Protein AF-A0A6I4M5S6-F1 (afdb_monomer_lite)

Structure (mmCIF, N/CA/C/O backbone):
data_AF-A0A6I4M5S6-F1
#
_entry.id   AF-A0A6I4M5S6-F1
#
loop_
_atom_site.group_PDB
_atom_site.id
_atom_site.type_symbol
_atom_site.label_atom_id
_atom_site.label_alt_id
_atom_site.label_comp_id
_atom_site.label_asym_id
_atom_site.label_entity_id
_atom_site.label_seq_id
_atom_site.pdbx_PDB_ins_code
_atom_site.Cartn_x
_atom_site.Cartn_y
_atom_site.Cartn_z
_atom_site.occupancy
_atom_site.B_iso_or_equiv
_atom_site.auth_seq_id
_atom_site.auth_comp_id
_atom_site.auth_asym_id
_atom_site.auth_atom_id
_atom_site.pdbx_PDB_model_num
ATOM 1 N N . MET A 1 1 ? -1.573 -44.142 -18.361 1.00 41.94 1 MET A N 1
ATOM 2 C CA . MET A 1 1 ? -0.652 -43.029 -18.025 1.00 41.94 1 MET A CA 1
ATOM 3 C C . MET A 1 1 ? 0.514 -43.602 -17.225 1.00 41.94 1 MET A C 1
ATOM 5 O O . MET A 1 1 ? 0.267 -44.022 -16.102 1.00 41.94 1 MET A O 1
ATOM 9 N N . PRO A 1 2 ? 1.743 -43.708 -17.759 1.00 48.56 2 PRO A N 1
ATOM 10 C CA . PRO A 1 2 ? 2.855 -44.214 -16.966 1.00 48.56 2 PRO A CA 1
ATOM 11 C C . PRO A 1 2 ? 3.356 -43.111 -16.023 1.00 48.56 2 PRO A C 1
ATOM 13 O O . PRO A 1 2 ? 3.672 -41.997 -16.445 1.00 48.56 2 PRO A O 1
ATOM 16 N N . ILE A 1 3 ? 3.399 -43.420 -14.729 1.00 54.56 3 ILE A N 1
ATOM 17 C CA . ILE A 1 3 ? 3.970 -42.562 -13.691 1.00 54.56 3 ILE A CA 1
ATOM 18 C C . ILE A 1 3 ? 5.495 -42.679 -13.808 1.00 54.56 3 ILE A C 1
ATOM 20 O O . ILE A 1 3 ? 6.087 -43.657 -13.363 1.00 54.56 3 ILE A O 1
ATOM 24 N N . CYS A 1 4 ? 6.141 -41.705 -14.452 1.00 49.09 4 CYS A N 1
ATOM 25 C CA . CYS A 1 4 ? 7.603 -41.676 -14.548 1.00 49.09 4 CYS A CA 1
ATOM 26 C C . CYS A 1 4 ? 8.248 -41.426 -13.166 1.00 49.09 4 CYS A C 1
ATOM 28 O O . CYS A 1 4 ? 7.893 -40.441 -12.505 1.00 49.09 4 CYS A O 1
ATOM 30 N N . PRO A 1 5 ? 9.235 -42.241 -12.744 1.00 56.44 5 PRO A N 1
ATOM 31 C CA . PRO A 1 5 ? 9.898 -42.098 -11.451 1.00 56.44 5 PRO A CA 1
ATOM 32 C C . PRO A 1 5 ? 10.732 -40.809 -11.350 1.00 56.44 5 PRO A C 1
ATOM 34 O O . PRO A 1 5 ? 11.404 -40.381 -12.291 1.00 56.44 5 PRO A O 1
ATOM 37 N N . ARG A 1 6 ? 10.709 -40.190 -10.159 1.00 58.69 6 ARG A N 1
ATOM 38 C CA . ARG A 1 6 ? 11.336 -38.887 -9.834 1.00 58.69 6 ARG A CA 1
ATOM 39 C C . ARG A 1 6 ? 12.855 -38.810 -10.068 1.00 58.69 6 ARG A C 1
ATOM 41 O O . ARG A 1 6 ? 13.401 -37.708 -10.061 1.00 58.69 6 ARG A O 1
ATOM 48 N N . SER A 1 7 ? 13.540 -39.938 -10.251 1.00 53.81 7 SER A N 1
ATOM 49 C CA . SER A 1 7 ? 14.998 -40.014 -10.418 1.00 53.81 7 SER A CA 1
ATOM 50 C C . SER A 1 7 ? 15.482 -39.742 -11.848 1.00 53.81 7 SER A C 1
ATOM 52 O O . SER A 1 7 ? 16.674 -39.494 -12.041 1.00 53.81 7 SER A O 1
ATOM 54 N N . TRP A 1 8 ? 14.586 -39.734 -12.842 1.00 49.09 8 TRP A N 1
ATOM 55 C CA . TRP A 1 8 ? 14.969 -39.631 -14.251 1.00 49.09 8 TRP A CA 1
ATOM 56 C C . TRP A 1 8 ? 15.449 -38.223 -14.670 1.00 49.09 8 TRP A C 1
ATOM 58 O O . TRP A 1 8 ? 14.912 -37.210 -14.201 1.00 49.09 8 TRP A O 1
ATOM 68 N N . PRO A 1 9 ? 16.411 -38.117 -15.614 1.00 57.22 9 PRO A N 1
ATOM 69 C CA . PRO A 1 9 ? 16.937 -36.842 -16.123 1.00 57.22 9 PRO A CA 1
ATOM 70 C C . PRO A 1 9 ? 15.855 -35.893 -16.662 1.00 57.22 9 PRO A C 1
ATOM 72 O O . PRO A 1 9 ? 15.965 -34.677 -16.497 1.00 57.22 9 PRO A O 1
ATOM 75 N N . CYS A 1 10 ? 14.771 -36.442 -17.225 1.00 58.53 10 CYS A N 1
ATOM 76 C CA . CYS A 1 10 ? 13.623 -35.692 -17.746 1.00 58.53 10 CYS A CA 1
ATOM 77 C C . CYS A 1 10 ? 12.885 -34.877 -16.667 1.00 58.53 10 CYS A C 1
ATOM 79 O O . CYS A 1 10 ? 12.366 -33.794 -16.944 1.00 58.53 10 CYS A O 1
ATOM 81 N N . TRP A 1 11 ? 12.883 -35.346 -15.414 1.00 51.28 11 TRP A N 1
ATOM 82 C CA . TRP A 1 11 ? 12.310 -34.617 -14.283 1.00 51.28 11 TRP A CA 1
ATOM 83 C C . TRP A 1 11 ? 13.200 -33.441 -13.869 1.00 51.28 11 TRP A C 1
ATOM 85 O O . TRP A 1 11 ? 12.691 -32.350 -13.612 1.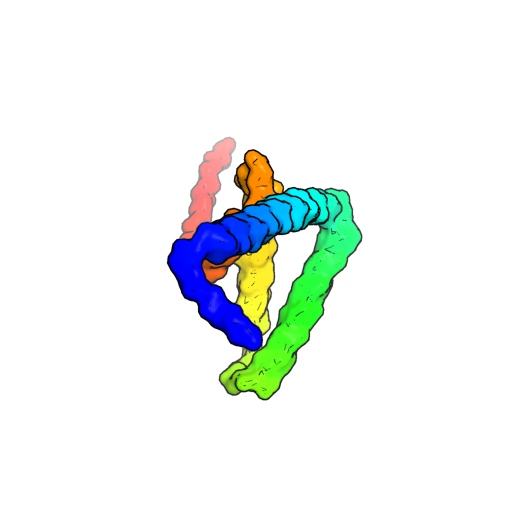00 51.28 11 TRP A O 1
ATOM 95 N N . ARG A 1 12 ? 14.531 -33.609 -13.863 1.00 56.88 12 ARG A N 1
ATOM 96 C CA . ARG A 1 12 ? 15.477 -32.513 -13.575 1.00 56.88 12 ARG A CA 1
ATOM 97 C C . ARG A 1 12 ? 15.469 -31.446 -14.663 1.00 56.88 12 ARG A C 1
ATOM 99 O O . ARG A 1 12 ? 15.491 -30.263 -14.326 1.00 56.88 12 ARG A O 1
ATOM 106 N N . THR A 1 13 ? 15.384 -31.821 -15.938 1.00 58.56 13 THR A N 1
ATOM 107 C CA . THR A 1 13 ? 15.278 -30.857 -17.045 1.00 58.56 13 THR A CA 1
ATOM 108 C C . THR A 1 13 ? 13.925 -30.150 -17.047 1.00 58.56 13 THR A C 1
ATOM 110 O O . THR A 1 13 ? 13.894 -28.924 -17.158 1.00 58.56 13 THR A O 1
ATOM 113 N N . ARG A 1 14 ? 12.811 -30.856 -16.794 1.00 55.91 14 ARG A N 1
ATOM 114 C CA . ARG A 1 14 ? 11.482 -30.232 -16.651 1.00 55.91 14 ARG A CA 1
ATOM 115 C C . ARG A 1 14 ? 11.427 -29.271 -15.455 1.00 55.91 14 ARG A C 1
ATOM 117 O O . ARG A 1 14 ? 10.984 -28.138 -15.630 1.00 55.91 14 ARG A O 1
ATOM 124 N N . ARG A 1 15 ? 11.957 -29.647 -14.284 1.00 55.62 15 ARG A N 1
ATOM 125 C CA . ARG A 1 15 ? 12.007 -28.785 -13.082 1.00 55.62 15 ARG A CA 1
ATOM 126 C C . ARG A 1 15 ? 12.954 -27.588 -13.252 1.00 55.62 15 ARG A C 1
ATOM 128 O O . ARG A 1 15 ? 12.611 -26.481 -12.855 1.00 55.62 15 ARG A O 1
ATOM 135 N N . ARG A 1 16 ? 14.109 -27.762 -13.910 1.00 54.81 16 ARG A N 1
ATOM 136 C CA . ARG A 1 16 ? 14.987 -26.637 -14.293 1.00 54.81 16 ARG A CA 1
ATOM 137 C C . ARG A 1 16 ? 14.315 -25.718 -15.309 1.00 54.81 16 ARG A C 1
ATOM 139 O O . ARG A 1 16 ? 14.443 -24.506 -15.195 1.00 54.81 16 ARG A O 1
ATOM 146 N N . SER A 1 17 ? 13.559 -26.261 -16.262 1.00 53.75 17 SER A N 1
ATOM 147 C CA . SER A 1 17 ? 12.858 -25.461 -17.271 1.00 53.75 17 SER A CA 1
ATOM 148 C C . SER A 1 17 ? 11.672 -24.668 -16.707 1.00 53.75 17 SER A C 1
ATOM 150 O O . SER A 1 17 ? 11.390 -23.583 -17.209 1.00 53.75 17 SER A O 1
ATOM 152 N N . SER A 1 18 ? 10.998 -25.149 -15.653 1.00 57.53 18 SER A N 1
ATOM 153 C CA . SER A 1 18 ? 9.933 -24.400 -14.971 1.00 57.53 18 SER A CA 1
ATOM 154 C C . SER A 1 18 ? 10.482 -23.326 -14.031 1.00 57.53 18 SER A C 1
ATOM 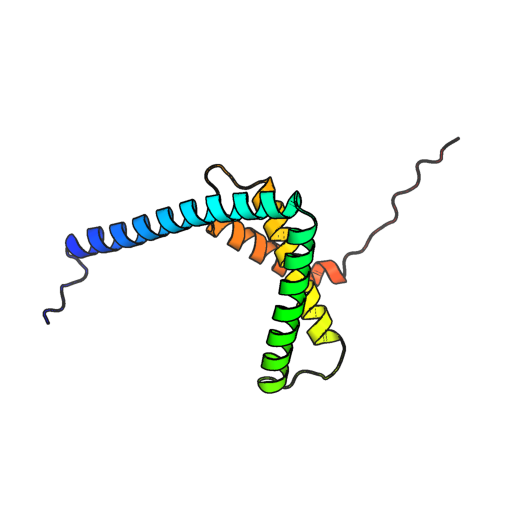156 O O . SER A 1 18 ? 9.948 -22.220 -14.010 1.00 57.53 18 SER A O 1
ATOM 158 N N . ILE A 1 19 ? 11.584 -23.597 -13.324 1.00 60.88 19 ILE A N 1
ATOM 159 C CA . ILE A 1 19 ? 12.285 -22.597 -12.499 1.00 60.88 19 ILE A CA 1
ATOM 160 C C . ILE A 1 19 ? 12.887 -21.494 -13.378 1.00 60.88 19 ILE A C 1
ATOM 162 O O . ILE A 1 19 ? 12.748 -20.317 -13.064 1.00 60.88 19 ILE A O 1
ATOM 166 N N . ARG A 1 20 ? 13.497 -21.856 -14.513 1.00 57.47 20 ARG A N 1
ATOM 167 C CA . ARG A 1 20 ? 14.102 -20.901 -15.453 1.00 57.47 20 ARG A CA 1
ATOM 168 C C . ARG A 1 20 ? 13.060 -20.073 -16.214 1.00 57.47 20 ARG A C 1
ATOM 170 O O . ARG A 1 20 ? 13.299 -18.901 -16.476 1.00 57.47 20 ARG A O 1
ATOM 177 N N . ARG A 1 21 ? 11.890 -20.648 -16.531 1.00 58.66 21 ARG A N 1
ATOM 178 C CA . ARG A 1 21 ? 10.750 -19.880 -17.062 1.00 58.66 21 ARG A CA 1
ATOM 179 C C . ARG A 1 21 ? 10.191 -18.911 -16.028 1.00 58.66 21 ARG A C 1
ATOM 181 O O . ARG A 1 21 ? 9.964 -17.760 -16.370 1.00 58.66 21 ARG A O 1
ATOM 188 N N . ARG A 1 22 ? 10.025 -19.354 -14.777 1.00 61.91 22 ARG A N 1
ATOM 189 C CA . ARG A 1 22 ? 9.543 -18.505 -13.680 1.00 61.91 22 ARG A CA 1
ATOM 190 C C . ARG A 1 22 ? 10.496 -17.342 -13.412 1.00 61.91 22 ARG A C 1
ATOM 192 O O . ARG A 1 22 ? 10.050 -16.211 -13.422 1.00 61.91 22 ARG A O 1
ATOM 199 N N . SER A 1 23 ? 11.804 -17.588 -13.324 1.00 67.69 23 SER A N 1
ATOM 200 C CA . SER A 1 23 ? 12.780 -16.519 -13.079 1.00 67.69 23 SER A CA 1
ATOM 201 C C . SER A 1 23 ? 12.913 -15.519 -14.232 1.00 67.69 23 SER A C 1
ATOM 203 O O . SER A 1 23 ? 13.225 -14.355 -13.991 1.00 67.69 23 SER A O 1
ATOM 205 N N . TRP A 1 24 ? 12.668 -15.933 -15.481 1.00 57.75 24 TRP A N 1
ATOM 206 C CA . TRP A 1 24 ? 12.607 -15.007 -16.617 1.00 57.75 24 TRP A CA 1
ATOM 207 C C . TRP A 1 24 ? 11.313 -14.186 -16.619 1.00 57.75 24 TRP A C 1
ATOM 209 O O . TRP A 1 24 ? 11.356 -12.980 -16.859 1.00 57.75 24 TRP A O 1
ATOM 219 N N . TRP A 1 25 ? 10.177 -14.808 -16.290 1.00 70.19 25 TRP A N 1
ATOM 220 C CA . TRP A 1 25 ? 8.901 -14.109 -16.122 1.00 70.19 25 TRP A CA 1
ATOM 221 C C . TRP A 1 25 ? 8.969 -13.103 -14.968 1.00 70.19 25 TRP A C 1
ATOM 223 O O . TRP A 1 25 ? 8.573 -11.959 -15.134 1.00 70.19 25 TRP A O 1
ATOM 233 N N . ASP A 1 26 ? 9.584 -13.484 -13.846 1.00 78.31 26 ASP A N 1
ATOM 234 C CA . ASP A 1 26 ? 9.766 -12.620 -12.679 1.00 78.31 26 ASP A CA 1
ATOM 235 C C . ASP A 1 26 ? 10.627 -11.396 -13.009 1.00 78.31 26 ASP A C 1
ATOM 237 O O . ASP A 1 26 ? 10.297 -10.292 -12.591 1.00 78.31 26 ASP A O 1
ATOM 241 N N . LYS A 1 27 ? 11.714 -11.567 -13.776 1.00 80.19 27 LYS A N 1
ATOM 242 C CA . LYS A 1 27 ? 12.585 -10.455 -14.198 1.00 80.19 27 LYS A CA 1
ATOM 243 C C . LYS A 1 27 ? 11.909 -9.549 -15.224 1.00 80.19 27 LYS A C 1
ATOM 245 O O . LYS A 1 27 ? 11.956 -8.334 -15.090 1.00 80.19 27 LYS A O 1
ATOM 250 N N . THR A 1 28 ? 11.260 -10.122 -16.237 1.00 86.50 28 THR A N 1
ATOM 251 C CA . THR A 1 28 ? 10.575 -9.336 -17.281 1.00 86.50 28 THR A CA 1
ATOM 252 C C . THR A 1 28 ? 9.373 -8.579 -16.727 1.00 86.50 28 THR A C 1
ATOM 254 O O . THR A 1 28 ? 9.197 -7.400 -17.036 1.00 86.50 28 THR A O 1
ATOM 257 N N . TRP A 1 29 ? 8.587 -9.215 -15.859 1.00 90.69 29 TRP A N 1
ATOM 258 C CA . TRP A 1 29 ? 7.539 -8.553 -15.092 1.00 90.69 29 TRP A CA 1
ATOM 259 C C . TRP A 1 29 ? 8.119 -7.468 -14.181 1.00 90.69 29 TRP A C 1
ATOM 261 O O . TRP A 1 29 ? 7.625 -6.348 -14.215 1.00 90.69 29 TRP A O 1
ATOM 271 N N . ALA A 1 30 ? 9.190 -7.748 -13.430 1.00 91.81 30 ALA A N 1
ATOM 272 C CA . ALA A 1 30 ? 9.788 -6.783 -12.506 1.00 91.81 30 ALA A CA 1
ATOM 273 C C . ALA A 1 30 ? 10.319 -5.538 -13.229 1.00 91.81 30 ALA A C 1
ATOM 275 O O . ALA A 1 30 ? 10.092 -4.420 -12.770 1.00 91.81 30 ALA A O 1
ATOM 276 N N . SER A 1 31 ? 10.970 -5.705 -14.382 1.00 90.00 31 SER A N 1
ATOM 277 C CA . SER A 1 31 ? 11.414 -4.575 -15.202 1.00 90.00 31 SER A CA 1
ATOM 278 C C . SER A 1 31 ? 10.230 -3.740 -15.683 1.00 90.00 31 SER A C 1
ATOM 280 O O . SER A 1 31 ? 10.258 -2.518 -15.564 1.00 90.00 31 SER A O 1
ATOM 282 N N . ARG A 1 32 ? 9.159 -4.385 -16.166 1.00 91.88 32 ARG A N 1
ATOM 283 C CA . ARG A 1 32 ? 7.937 -3.686 -16.593 1.00 91.88 32 ARG A CA 1
ATOM 284 C C . ARG A 1 32 ? 7.267 -2.960 -15.432 1.00 91.88 32 ARG A C 1
ATOM 286 O O . ARG A 1 32 ? 6.985 -1.779 -15.561 1.00 91.88 32 ARG A O 1
ATOM 293 N N . ALA A 1 33 ? 7.084 -3.626 -14.296 1.00 91.38 33 ALA A N 1
ATOM 294 C CA . ALA A 1 33 ? 6.462 -3.056 -13.107 1.00 91.38 33 ALA A CA 1
ATOM 295 C C . ALA A 1 33 ? 7.245 -1.845 -12.574 1.00 91.38 33 ALA A C 1
ATOM 297 O O . ALA A 1 33 ? 6.639 -0.822 -12.263 1.00 91.38 33 ALA A O 1
ATOM 298 N N 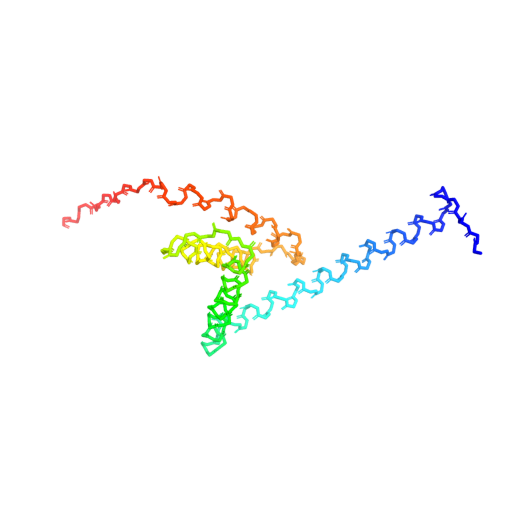. ARG A 1 34 ? 8.586 -1.907 -12.542 1.00 92.00 34 ARG A N 1
ATOM 299 C CA . ARG A 1 34 ? 9.434 -0.763 -12.161 1.00 92.00 34 ARG A CA 1
ATOM 300 C C . ARG A 1 34 ? 9.279 0.402 -13.137 1.00 92.00 34 ARG A C 1
ATOM 302 O O . ARG A 1 34 ? 9.151 1.542 -12.697 1.00 92.00 34 ARG A O 1
ATOM 309 N N . SER A 1 35 ? 9.274 0.137 -14.442 1.00 91.75 35 SER A N 1
ATOM 310 C CA . SER A 1 35 ? 9.063 1.176 -15.457 1.00 91.75 35 SER A CA 1
ATOM 311 C C . SER A 1 35 ? 7.666 1.795 -15.369 1.00 91.75 35 SER A C 1
ATOM 313 O O . SER A 1 35 ? 7.552 3.016 -15.369 1.00 91.75 35 SER A O 1
ATOM 315 N N . SER A 1 36 ? 6.616 0.985 -15.214 1.00 90.44 36 SER A N 1
ATOM 316 C CA . SER A 1 36 ? 5.245 1.459 -14.996 1.00 90.44 36 SER A CA 1
ATOM 317 C C . SER A 1 36 ? 5.140 2.317 -13.738 1.00 90.44 36 SER A C 1
ATOM 319 O O . SER A 1 36 ? 4.548 3.386 -13.790 1.00 90.44 36 SER A O 1
ATOM 321 N N . TYR A 1 37 ? 5.772 1.911 -12.633 1.00 90.31 37 TYR A N 1
ATOM 322 C CA . TYR A 1 37 ? 5.801 2.715 -11.411 1.00 90.31 37 TYR A CA 1
ATOM 323 C C . TYR A 1 37 ? 6.499 4.063 -11.612 1.00 90.31 37 TYR A C 1
ATOM 325 O O . TYR A 1 37 ? 5.991 5.092 -11.186 1.00 90.31 37 TYR A O 1
ATOM 333 N N . ARG A 1 38 ? 7.633 4.096 -12.317 1.00 89.88 38 ARG A N 1
ATOM 334 C CA . ARG A 1 38 ? 8.315 5.361 -12.637 1.00 89.88 38 ARG A CA 1
ATOM 335 C C . ARG A 1 38 ? 7.459 6.285 -13.502 1.00 89.88 38 ARG A C 1
ATOM 337 O O . ARG A 1 38 ? 7.480 7.488 -13.278 1.00 89.88 38 ARG A O 1
ATOM 344 N N . LEU A 1 39 ? 6.704 5.727 -14.450 1.00 90.50 39 LEU A N 1
ATOM 345 C CA . LEU A 1 39 ? 5.751 6.486 -15.264 1.00 90.50 39 LEU A CA 1
ATOM 346 C C . LEU A 1 39 ? 4.597 7.050 -14.424 1.00 90.50 39 LEU A C 1
ATOM 348 O O . LEU A 1 39 ? 4.239 8.213 -14.607 1.00 90.50 39 LEU A O 1
ATOM 352 N N . LEU A 1 40 ? 4.063 6.261 -13.483 1.00 88.81 40 LEU A N 1
ATOM 353 C CA . LEU A 1 40 ? 3.044 6.714 -12.530 1.00 88.81 40 LEU A CA 1
ATOM 354 C C . LEU A 1 40 ? 3.547 7.930 -11.725 1.00 88.81 40 LEU A C 1
ATOM 356 O O . LEU A 1 40 ? 2.852 8.936 -11.653 1.00 88.81 40 LEU A O 1
ATOM 360 N N . GLN A 1 41 ? 4.785 7.886 -11.215 1.00 87.12 41 GLN A N 1
ATOM 361 C CA . GLN A 1 41 ? 5.358 8.950 -10.369 1.00 87.12 41 GLN A CA 1
ATOM 362 C C . GLN A 1 41 ? 5.578 10.294 -11.080 1.00 87.12 41 GLN A C 1
ATOM 364 O O . GLN A 1 41 ? 5.676 11.322 -10.416 1.00 87.12 41 GLN A O 1
ATOM 369 N N . VAL A 1 42 ? 5.688 10.302 -12.410 1.00 90.75 42 VAL A N 1
ATOM 370 C CA . VAL A 1 42 ? 5.863 11.537 -13.199 1.00 90.75 42 VAL A CA 1
ATOM 371 C C . VAL A 1 42 ? 4.562 12.021 -13.839 1.00 90.75 42 VAL A C 1
ATOM 373 O O . VAL A 1 42 ? 4.552 13.067 -14.483 1.00 90.75 42 VAL A O 1
ATOM 376 N N . THR A 1 43 ? 3.464 11.276 -13.668 1.00 92.75 43 THR A N 1
ATOM 377 C CA . THR A 1 43 ? 2.175 11.548 -14.312 1.00 92.75 43 THR A CA 1
ATOM 378 C C . THR A 1 43 ? 1.087 11.727 -13.243 1.00 92.75 43 THR A C 1
ATOM 380 O O . THR A 1 43 ? 0.533 10.736 -12.765 1.00 92.75 43 THR A O 1
ATOM 383 N N . PRO A 1 44 ? 0.721 12.972 -12.874 1.00 88.44 44 PRO A N 1
ATOM 384 C CA . PRO A 1 44 ? -0.180 13.236 -11.745 1.00 88.44 44 PRO A CA 1
ATOM 385 C C . PRO A 1 44 ? -1.549 12.542 -11.824 1.00 88.44 44 PRO A C 1
ATOM 387 O O . PRO A 1 44 ? -2.056 12.053 -10.819 1.00 88.44 44 PRO A O 1
ATOM 390 N N . SER A 1 45 ? -2.144 12.445 -13.017 1.00 89.81 45 SER A N 1
ATOM 391 C CA . SER A 1 45 ? -3.430 11.754 -13.218 1.00 89.81 45 SER A CA 1
ATOM 392 C C . SER A 1 45 ? -3.349 10.252 -12.930 1.00 89.81 45 SER A C 1
ATOM 394 O O . SER A 1 45 ? -4.305 9.641 -12.460 1.00 89.81 45 SER A O 1
ATOM 396 N N . MET A 1 46 ? -2.191 9.661 -13.196 1.00 89.12 46 MET A N 1
ATOM 397 C CA . MET A 1 46 ? -1.900 8.251 -12.990 1.00 89.12 46 MET A CA 1
ATOM 398 C C . MET A 1 46 ? -1.638 7.939 -11.511 1.00 89.12 46 MET A C 1
ATOM 400 O O . MET A 1 46 ? -2.133 6.926 -11.019 1.00 89.12 46 MET A O 1
ATOM 404 N N . ASP A 1 47 ? -0.932 8.815 -10.788 1.00 87.31 47 ASP A N 1
ATOM 405 C CA . ASP A 1 47 ? -0.782 8.700 -9.329 1.00 87.31 47 ASP A CA 1
ATOM 406 C C . ASP A 1 47 ? -2.136 8.835 -8.612 1.00 87.31 47 ASP A C 1
ATOM 408 O O . ASP A 1 47 ? -2.499 7.984 -7.795 1.00 87.31 47 ASP A O 1
ATOM 412 N N . ALA A 1 48 ? -2.947 9.826 -9.003 1.00 88.88 48 ALA A N 1
ATOM 413 C CA . ALA A 1 48 ? -4.303 9.993 -8.481 1.00 88.88 48 ALA A CA 1
ATOM 414 C C . ALA A 1 48 ? -5.177 8.754 -8.741 1.00 88.88 48 ALA A C 1
ATOM 416 O O . ALA A 1 48 ? -5.877 8.279 -7.844 1.00 88.88 48 ALA A O 1
ATOM 417 N N . HIS A 1 49 ? -5.096 8.177 -9.943 1.00 88.12 49 HIS A N 1
ATOM 418 C CA . HIS A 1 49 ? -5.790 6.930 -10.256 1.00 88.12 49 HIS A CA 1
ATOM 419 C C . HIS A 1 49 ? -5.297 5.756 -9.393 1.00 88.12 49 HIS A C 1
ATOM 421 O O . HIS A 1 49 ? -6.106 4.972 -8.904 1.00 88.12 49 HIS A O 1
ATOM 427 N N . GLY A 1 50 ? -3.986 5.645 -9.157 1.00 87.19 50 GLY A N 1
ATOM 428 C CA . GLY A 1 50 ? -3.410 4.613 -8.291 1.00 87.19 50 GLY A CA 1
ATOM 429 C C . GLY A 1 50 ? -3.869 4.723 -6.833 1.00 87.19 50 GLY A C 1
ATOM 430 O O . GLY A 1 50 ? -4.156 3.704 -6.200 1.00 87.19 50 GLY A O 1
ATOM 431 N N . LEU A 1 51 ? -3.982 5.948 -6.310 1.00 89.88 51 LEU A N 1
ATOM 432 C CA . LEU A 1 51 ? -4.560 6.230 -4.992 1.00 89.88 51 LEU A CA 1
ATOM 433 C C . LEU A 1 51 ? -6.024 5.792 -4.917 1.00 89.88 51 LEU A C 1
ATOM 435 O O . LEU A 1 51 ? -6.387 5.031 -4.020 1.00 89.88 51 LEU A O 1
ATOM 439 N N . HIS A 1 52 ? -6.829 6.210 -5.893 1.00 91.94 52 HIS A N 1
ATOM 440 C CA . HIS A 1 52 ? -8.240 5.850 -5.966 1.00 91.94 52 HIS A CA 1
ATOM 441 C C . HIS A 1 52 ? -8.446 4.332 -6.062 1.00 91.94 52 HIS A C 1
ATOM 443 O O . HIS A 1 52 ? -9.268 3.766 -5.346 1.00 91.94 52 HIS A O 1
ATOM 449 N N . PHE A 1 53 ? -7.645 3.646 -6.882 1.00 90.69 53 PHE A N 1
ATOM 450 C CA . PHE A 1 53 ? -7.690 2.191 -6.997 1.00 90.69 53 PHE A CA 1
ATOM 451 C C . PHE A 1 53 ? -7.390 1.489 -5.662 1.00 90.69 53 PHE A C 1
ATOM 453 O O . PHE A 1 53 ? -8.051 0.507 -5.320 1.00 90.69 53 PHE A O 1
ATOM 460 N N . CYS A 1 54 ? -6.410 1.978 -4.891 1.00 92.88 54 CYS A N 1
ATOM 461 C CA . CYS A 1 54 ? -6.107 1.418 -3.572 1.00 92.88 54 CYS A CA 1
ATOM 462 C C . CYS A 1 54 ? -7.262 1.629 -2.586 1.00 92.88 54 CYS A C 1
ATOM 464 O O . CYS A 1 54 ? -7.586 0.713 -1.833 1.00 92.88 54 CYS A O 1
ATOM 466 N N . GLU A 1 55 ? -7.885 2.809 -2.601 1.00 94.06 55 GLU A N 1
ATOM 467 C CA . GLU A 1 55 ? -9.044 3.121 -1.763 1.00 94.06 55 GLU A CA 1
ATOM 468 C C . GLU A 1 55 ? -10.226 2.190 -2.070 1.00 94.06 55 GLU A C 1
ATOM 470 O O . GLU A 1 55 ? -10.778 1.570 -1.158 1.00 94.06 55 GLU A O 1
ATOM 475 N N . ASP A 1 56 ? -10.569 2.043 -3.350 1.00 96.06 56 ASP A N 1
ATOM 476 C CA . ASP A 1 56 ? -11.683 1.209 -3.806 1.00 96.06 56 ASP A CA 1
ATOM 477 C C . ASP A 1 56 ? -11.440 -0.286 -3.540 1.00 96.06 56 ASP A C 1
ATOM 479 O O . ASP A 1 56 ? -12.304 -1.003 -3.021 1.00 96.06 56 ASP A O 1
ATOM 483 N N . THR A 1 57 ? -10.211 -0.750 -3.790 1.00 95.31 57 THR A N 1
ATOM 484 C CA . THR A 1 57 ? -9.800 -2.121 -3.465 1.00 95.31 57 THR A CA 1
ATOM 485 C C . THR A 1 57 ? -9.896 -2.374 -1.964 1.00 95.31 57 THR A C 1
ATOM 487 O O . THR A 1 57 ? -10.401 -3.417 -1.547 1.00 95.31 57 THR A O 1
ATOM 490 N N . LEU A 1 58 ? -9.438 -1.434 -1.132 1.00 95.38 58 LEU A N 1
ATOM 491 C CA . LEU A 1 58 ? -9.494 -1.592 0.316 1.00 95.38 58 LEU A CA 1
ATOM 492 C C . LEU A 1 58 ? -10.940 -1.608 0.826 1.00 95.38 58 LEU A C 1
ATOM 494 O O . LEU A 1 58 ? -11.262 -2.435 1.677 1.00 95.38 58 LEU A O 1
ATOM 498 N N . ARG A 1 59 ? -11.827 -0.768 0.278 1.00 94.44 59 ARG A N 1
ATOM 499 C CA . ARG A 1 59 ? -13.267 -0.813 0.579 1.00 94.44 59 ARG A CA 1
ATOM 500 C C . ARG A 1 59 ? -13.853 -2.190 0.258 1.00 94.44 59 ARG A C 1
ATOM 502 O O . ARG A 1 59 ? -14.434 -2.826 1.130 1.00 94.44 59 ARG A O 1
ATOM 509 N N . SER A 1 60 ? -13.586 -2.699 -0.943 1.00 96.69 60 SER A N 1
ATOM 510 C CA . SER A 1 60 ? -14.046 -4.025 -1.375 1.00 96.69 60 SER A CA 1
ATOM 511 C C . SER A 1 60 ? -13.524 -5.159 -0.484 1.00 96.69 60 SER A C 1
ATOM 513 O O . SER A 1 60 ? -14.248 -6.107 -0.174 1.00 96.69 60 SER A O 1
ATOM 515 N N . VAL A 1 61 ? -12.261 -5.080 -0.052 1.00 95.06 61 VAL A N 1
ATOM 516 C CA . VAL A 1 61 ? -11.672 -6.050 0.882 1.00 95.06 61 VAL A CA 1
ATOM 517 C C . VAL A 1 61 ? -12.356 -5.974 2.242 1.00 95.06 61 VAL A C 1
ATOM 519 O O . VAL A 1 61 ? -12.716 -7.018 2.783 1.00 95.06 61 VAL A O 1
ATOM 522 N N . LEU A 1 62 ? -12.576 -4.775 2.783 1.00 94.75 62 LEU A N 1
ATOM 523 C CA . LEU A 1 62 ? -13.268 -4.601 4.059 1.00 94.75 62 LEU A CA 1
ATOM 524 C C . LEU A 1 62 ? -14.693 -5.155 3.997 1.00 94.75 62 LEU A C 1
ATOM 526 O O . LEU A 1 62 ? -15.076 -5.879 4.909 1.00 94.75 62 LEU A O 1
ATOM 530 N N . ASP A 1 63 ? -15.437 -4.937 2.913 1.00 94.31 63 ASP A N 1
ATOM 531 C CA . ASP A 1 63 ? -16.771 -5.528 2.734 1.00 94.31 63 ASP A CA 1
ATOM 532 C C . ASP A 1 63 ? -16.728 -7.062 2.759 1.00 94.31 63 ASP A C 1
ATOM 534 O O . ASP A 1 63 ? -17.585 -7.729 3.341 1.00 94.31 63 ASP A O 1
ATOM 538 N N . VAL A 1 64 ? -15.713 -7.663 2.130 1.00 96.06 64 VAL A N 1
ATOM 539 C CA . VAL A 1 64 ? -15.509 -9.116 2.183 1.00 96.06 64 VAL A CA 1
ATOM 540 C C . VAL A 1 64 ? -15.173 -9.574 3.600 1.00 96.06 64 VAL A C 1
ATOM 542 O O . VAL A 1 64 ? -15.680 -10.616 4.017 1.00 96.06 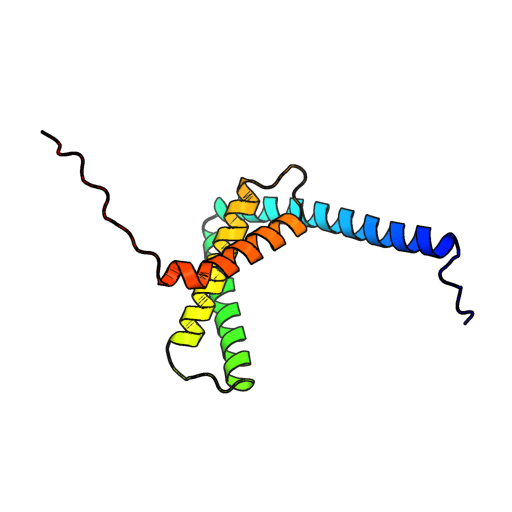64 VAL A O 1
ATOM 545 N N . LEU A 1 65 ? -14.338 -8.833 4.329 1.00 94.06 65 LEU A N 1
ATOM 546 C CA . LEU A 1 65 ? -13.922 -9.198 5.679 1.00 94.06 65 LEU A CA 1
ATOM 547 C C . LEU A 1 65 ? -15.075 -9.089 6.680 1.00 94.06 65 LEU A C 1
ATOM 549 O O . LEU A 1 65 ? -15.301 -10.060 7.391 1.00 94.06 65 LEU A O 1
ATOM 553 N N . HIS A 1 66 ? -15.857 -8.005 6.673 1.00 92.56 66 HIS A N 1
ATOM 554 C CA . HIS A 1 66 ? -17.034 -7.860 7.544 1.00 92.56 66 HIS A CA 1
ATOM 555 C C . HIS A 1 66 ? -18.087 -8.947 7.286 1.00 92.56 66 HIS A C 1
ATOM 557 O O . HIS A 1 66 ? -18.762 -9.391 8.205 1.00 92.56 66 HIS A O 1
ATOM 563 N N . ARG A 1 67 ? -18.212 -9.438 6.044 1.00 93.62 67 ARG A N 1
ATOM 564 C CA . ARG A 1 67 ? -19.105 -10.570 5.735 1.00 93.62 67 ARG A CA 1
ATOM 565 C C . ARG A 1 67 ? -18.581 -11.923 6.215 1.00 93.62 67 ARG A C 1
ATOM 567 O O . ARG A 1 67 ? -19.368 -12.856 6.343 1.00 93.62 67 ARG A O 1
ATOM 574 N N . ARG A 1 68 ? -17.263 -12.084 6.355 1.00 95.81 68 ARG A N 1
ATOM 575 C CA . ARG A 1 68 ? -16.622 -13.389 6.606 1.00 95.81 68 ARG A CA 1
ATOM 576 C C . ARG A 1 68 ? -16.102 -13.557 8.026 1.00 95.81 68 ARG A C 1
ATOM 578 O O . ARG A 1 68 ? -15.861 -14.691 8.426 1.00 95.81 68 ARG A O 1
ATOM 585 N N . LEU A 1 69 ? -15.882 -12.463 8.741 1.00 94.00 69 LEU A N 1
ATOM 586 C CA . LEU A 1 69 ? -15.260 -12.418 10.055 1.00 94.00 69 LEU A CA 1
ATOM 587 C C . LEU A 1 69 ? -16.091 -11.523 10.972 1.00 94.00 69 LEU A C 1
ATOM 589 O O . LEU A 1 69 ? -16.650 -10.526 10.522 1.00 94.00 69 LEU A O 1
ATOM 593 N N . ASP A 1 70 ? -16.105 -11.856 12.259 1.00 92.56 70 ASP A N 1
ATOM 594 C CA . ASP A 1 70 ? -16.697 -11.020 13.304 1.00 92.56 70 ASP A CA 1
ATOM 595 C C . ASP A 1 70 ? -15.747 -9.856 13.632 1.00 92.56 70 ASP A C 1
ATOM 597 O O . ASP A 1 70 ? -14.967 -9.895 14.586 1.00 92.56 70 ASP A O 1
ATOM 601 N N . LEU A 1 71 ? -15.703 -8.869 12.733 1.00 90.88 71 LEU A N 1
ATOM 602 C CA . LEU A 1 71 ? -14.913 -7.655 12.908 1.00 90.88 71 LEU A CA 1
ATOM 603 C C . LEU A 1 71 ? -15.722 -6.595 13.659 1.00 90.88 71 LEU A C 1
ATOM 605 O O . LEU A 1 71 ? -16.916 -6.447 13.401 1.00 90.88 71 LEU A O 1
ATOM 609 N N . PRO A 1 72 ? -15.078 -5.814 14.544 1.00 90.44 72 PRO A N 1
ATOM 610 C CA . PRO A 1 72 ? -15.746 -4.697 15.189 1.00 90.44 72 PRO A CA 1
ATOM 611 C C . PRO A 1 72 ? -16.122 -3.638 14.147 1.00 90.44 72 PRO A C 1
A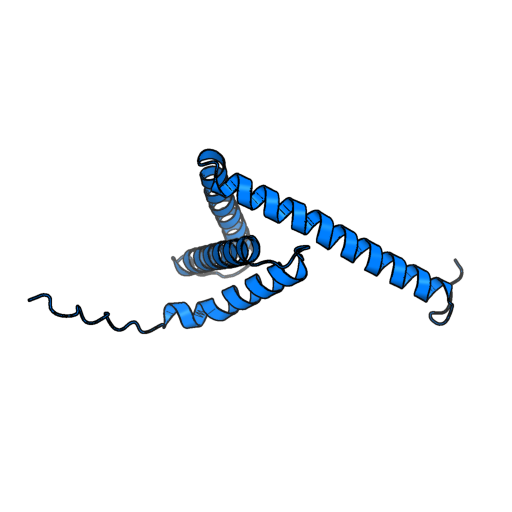TOM 613 O O . PRO A 1 72 ? -15.302 -3.291 13.297 1.00 90.44 72 PRO A O 1
ATOM 616 N N . ASP A 1 73 ? -17.325 -3.081 14.267 1.00 87.81 73 ASP A N 1
ATOM 617 C CA . ASP A 1 73 ? -17.831 -1.995 13.416 1.00 87.81 73 ASP A CA 1
ATOM 618 C C . ASP A 1 73 ? -17.263 -0.621 13.840 1.00 87.81 73 ASP A C 1
ATOM 620 O O . ASP A 1 73 ? -17.979 0.355 14.046 1.00 87.81 73 ASP A O 1
ATOM 624 N N . ASP A 1 74 ? -15.949 -0.563 14.074 1.00 91.88 74 ASP A N 1
ATOM 625 C CA . ASP A 1 74 ? -15.230 0.648 14.475 1.00 91.88 74 ASP A CA 1
ATOM 626 C C . ASP A 1 74 ? -14.123 1.021 13.475 1.00 91.88 74 ASP A C 1
ATOM 628 O O . ASP A 1 74 ? -13.961 0.417 12.417 1.00 91.88 74 ASP A O 1
ATOM 632 N N . ALA A 1 75 ? -13.343 2.063 13.775 1.00 91.50 75 ALA A N 1
ATOM 633 C CA . ALA A 1 75 ? -12.313 2.550 12.860 1.00 91.50 75 ALA A CA 1
ATOM 634 C C . ALA A 1 75 ? -11.120 1.586 12.686 1.00 91.50 75 ALA A C 1
ATOM 636 O O . ALA A 1 75 ? -10.327 1.760 11.757 1.00 91.50 75 ALA A O 1
ATOM 637 N N . ARG A 1 76 ? -10.940 0.580 13.555 1.00 92.25 76 ARG A N 1
ATOM 638 C CA . ARG A 1 76 ? -9.716 -0.238 13.592 1.00 92.25 76 ARG A CA 1
ATOM 639 C C . ARG A 1 76 ? -9.503 -1.077 12.329 1.00 92.25 76 ARG A C 1
ATOM 641 O O . ARG A 1 76 ? -8.380 -1.035 11.827 1.00 92.25 76 ARG A O 1
ATOM 648 N N . PRO A 1 77 ? -10.497 -1.792 11.758 1.00 93.12 77 PRO A N 1
ATOM 649 C CA . PRO A 1 77 ? -10.309 -2.517 10.500 1.00 93.12 77 PRO A CA 1
ATOM 650 C C . PRO A 1 77 ? -9.918 -1.591 9.346 1.00 93.12 77 PRO A C 1
ATOM 652 O O . PRO A 1 77 ? -9.034 -1.922 8.553 1.00 93.12 77 PRO A O 1
ATOM 655 N N . ARG A 1 78 ? -10.524 -0.397 9.288 1.00 93.88 78 ARG A N 1
ATOM 656 C CA . ARG A 1 78 ? -10.200 0.613 8.278 1.00 93.88 78 ARG A CA 1
ATOM 657 C C . ARG A 1 78 ? -8.765 1.120 8.428 1.00 93.88 78 ARG A C 1
ATOM 659 O O . ARG A 1 78 ? -8.015 1.080 7.457 1.00 93.88 78 ARG A O 1
ATOM 666 N N . LEU A 1 79 ? -8.371 1.516 9.638 1.00 94.50 79 LEU A N 1
ATOM 667 C CA . LEU A 1 79 ? -7.012 1.975 9.943 1.00 94.50 79 LEU A CA 1
ATOM 668 C C . LEU A 1 79 ? -5.966 0.886 9.681 1.00 94.50 79 LEU A C 1
ATOM 670 O O . LEU A 1 79 ? -4.909 1.169 9.122 1.00 94.50 79 LEU A O 1
ATOM 674 N N . ALA A 1 80 ? -6.265 -0.369 10.030 1.00 93.00 80 ALA A N 1
ATOM 675 C CA . ALA A 1 80 ? -5.408 -1.505 9.708 1.00 93.00 80 ALA A CA 1
ATOM 676 C C . ALA A 1 80 ? -5.207 -1.636 8.193 1.00 93.00 80 ALA A C 1
ATOM 678 O O . ALA A 1 80 ? -4.076 -1.760 7.729 1.00 93.00 80 ALA A O 1
ATOM 679 N N . GLY A 1 81 ? -6.286 -1.534 7.418 1.00 93.50 81 GLY A N 1
ATOM 680 C CA . GLY A 1 81 ? -6.237 -1.507 5.961 1.00 93.50 81 GLY A CA 1
ATOM 681 C C . GLY A 1 81 ? -5.375 -0.380 5.392 1.00 93.50 81 GLY A C 1
ATOM 682 O O . GLY A 1 81 ? -4.517 -0.625 4.544 1.00 93.50 81 GLY A O 1
ATOM 683 N N . ASP A 1 82 ? -5.567 0.842 5.885 1.00 94.75 82 ASP A N 1
ATOM 684 C CA . ASP A 1 82 ? -4.808 2.011 5.434 1.00 94.75 82 ASP A CA 1
ATOM 685 C C . ASP A 1 82 ? -3.310 1.872 5.750 1.00 94.75 82 ASP A C 1
ATOM 687 O O . ASP A 1 82 ? -2.466 2.196 4.913 1.00 94.75 82 ASP A O 1
ATOM 691 N N . MET A 1 83 ? -2.959 1.289 6.901 1.00 94.88 83 MET A N 1
ATOM 692 C CA . MET A 1 83 ? -1.572 0.948 7.233 1.00 94.88 83 MET A CA 1
ATOM 693 C C . MET A 1 83 ? -0.971 -0.089 6.275 1.00 94.88 83 MET A C 1
ATOM 695 O O . MET A 1 83 ? 0.179 0.064 5.858 1.00 94.88 83 MET A O 1
ATOM 699 N N . LEU A 1 84 ? -1.731 -1.114 5.868 1.00 94.38 84 LEU A N 1
ATOM 700 C CA . LEU A 1 84 ? -1.272 -2.091 4.870 1.00 94.38 84 LEU A CA 1
ATOM 701 C C . LEU A 1 84 ? -1.004 -1.419 3.512 1.00 94.38 84 LEU A C 1
ATOM 703 O O . LEU A 1 84 ? 0.016 -1.689 2.874 1.00 94.38 84 LEU A O 1
ATOM 707 N N . VAL A 1 85 ? -1.889 -0.516 3.076 1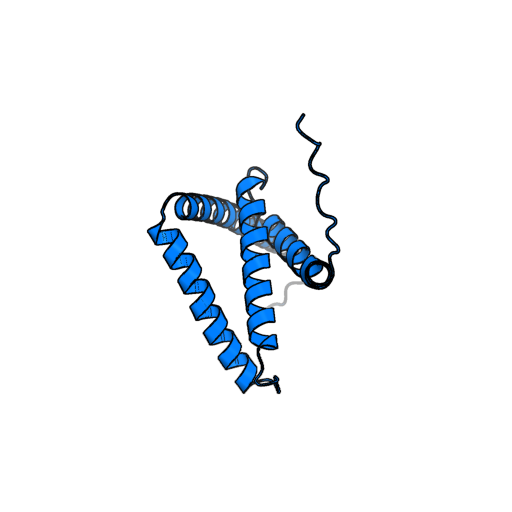.00 95.00 85 VAL A N 1
ATOM 708 C CA . VAL A 1 85 ? -1.710 0.254 1.832 1.00 95.00 85 VAL A CA 1
ATOM 709 C C . VAL A 1 85 ? -0.487 1.171 1.930 1.00 95.00 85 VAL A C 1
ATOM 711 O O . VAL A 1 85 ? 0.311 1.234 0.991 1.00 95.00 85 VAL A O 1
ATOM 714 N N . ALA A 1 86 ? -0.291 1.842 3.067 1.00 94.88 86 ALA A N 1
ATOM 715 C CA . ALA A 1 86 ? 0.878 2.682 3.313 1.00 94.88 86 ALA A CA 1
ATOM 716 C C . ALA A 1 86 ? 2.186 1.872 3.264 1.00 94.88 86 ALA A C 1
ATOM 718 O O . ALA A 1 86 ? 3.124 2.264 2.566 1.00 94.88 86 ALA A O 1
ATOM 719 N N . ALA A 1 87 ? 2.231 0.709 3.922 1.00 96.00 87 ALA A N 1
ATOM 720 C CA . ALA A 1 87 ? 3.379 -0.198 3.889 1.00 96.00 87 ALA A CA 1
ATOM 721 C C . ALA A 1 87 ? 3.677 -0.703 2.469 1.00 96.00 87 ALA A C 1
ATOM 723 O O . ALA A 1 87 ? 4.835 -0.723 2.047 1.00 96.00 87 ALA A O 1
ATOM 724 N N . TRP A 1 88 ? 2.644 -1.055 1.697 1.00 93.69 88 TRP A N 1
ATOM 725 C CA . TRP A 1 88 ? 2.795 -1.435 0.292 1.00 93.69 88 TRP A CA 1
ATOM 726 C C . TRP A 1 88 ? 3.406 -0.308 -0.548 1.00 93.69 88 TRP A C 1
ATOM 728 O O . TRP A 1 88 ? 4.387 -0.539 -1.256 1.00 93.69 88 TRP A O 1
ATOM 738 N N . ARG A 1 89 ? 2.871 0.918 -0.446 1.00 93.25 89 ARG A N 1
ATOM 739 C CA . ARG A 1 89 ? 3.382 2.094 -1.175 1.00 93.25 89 ARG A CA 1
ATOM 740 C C . ARG A 1 89 ? 4.833 2.392 -0.803 1.00 93.25 89 ARG A C 1
ATOM 742 O O . ARG A 1 89 ? 5.652 2.618 -1.691 1.00 93.25 89 ARG A O 1
ATOM 749 N N . HIS A 1 90 ? 5.165 2.329 0.487 1.00 94.56 90 HIS A N 1
ATOM 750 C CA . HIS A 1 90 ? 6.530 2.504 0.979 1.00 94.56 90 HIS A CA 1
ATOM 751 C C . HIS A 1 90 ? 7.487 1.458 0.383 1.00 94.56 90 HIS A C 1
ATOM 753 O O . HIS A 1 90 ? 8.509 1.812 -0.211 1.00 94.56 90 HIS A O 1
ATOM 759 N N . ALA A 1 91 ? 7.126 0.174 0.464 1.00 95.50 91 ALA A N 1
ATOM 760 C CA . ALA A 1 91 ? 7.929 -0.917 -0.077 1.00 95.50 91 ALA A CA 1
ATOM 761 C C . ALA A 1 91 ? 8.102 -0.823 -1.600 1.00 95.50 91 ALA A C 1
ATOM 763 O O . ALA A 1 91 ? 9.200 -1.055 -2.111 1.00 95.50 91 ALA A O 1
ATOM 764 N N . LEU A 1 92 ? 7.036 -0.467 -2.325 1.00 93.25 92 LEU A N 1
ATOM 765 C CA . LEU A 1 92 ? 7.052 -0.308 -3.777 1.00 93.25 92 LEU A CA 1
ATOM 766 C C . LEU A 1 92 ? 7.940 0.865 -4.204 1.00 93.25 92 LEU A C 1
ATOM 768 O O . LEU A 1 92 ? 8.747 0.705 -5.120 1.00 93.25 92 LEU A O 1
ATOM 772 N N . GLY A 1 93 ? 7.847 2.002 -3.510 1.00 93.19 93 GLY A N 1
ATOM 773 C CA . GLY A 1 93 ? 8.702 3.165 -3.735 1.00 93.19 93 GLY A CA 1
ATOM 774 C C . GLY A 1 93 ? 10.181 2.849 -3.511 1.00 93.19 93 GLY A C 1
ATOM 775 O O . GLY A 1 93 ? 10.998 3.071 -4.407 1.00 93.19 93 GLY A O 1
ATOM 776 N N . GLY A 1 94 ? 10.517 2.244 -2.367 1.00 92.75 94 GLY A N 1
ATOM 777 C CA . GLY A 1 94 ? 11.889 1.830 -2.058 1.00 92.75 94 GLY A CA 1
ATOM 778 C C . GLY A 1 94 ? 12.425 0.793 -3.048 1.00 92.75 94 GLY A C 1
ATOM 779 O O . GLY A 1 94 ? 13.535 0.921 -3.561 1.00 92.75 94 GLY A O 1
ATOM 780 N N . TRP A 1 95 ? 11.615 -0.204 -3.414 1.00 94.69 95 TRP A N 1
ATOM 781 C CA . TRP A 1 95 ? 11.981 -1.176 -4.446 1.00 94.69 95 TRP A CA 1
ATOM 782 C C . TRP A 1 95 ? 12.209 -0.514 -5.815 1.00 94.69 95 TRP A C 1
ATOM 784 O O . TRP A 1 95 ? 13.185 -0.818 -6.501 1.00 94.69 95 TRP A O 1
ATOM 794 N N . ALA A 1 96 ? 11.354 0.413 -6.237 1.00 92.06 96 ALA A N 1
ATOM 795 C CA . ALA A 1 96 ? 11.486 1.067 -7.536 1.00 92.06 96 ALA A CA 1
ATOM 796 C C . ALA A 1 96 ? 12.666 2.054 -7.614 1.00 92.06 96 ALA A C 1
ATOM 798 O O . ALA A 1 96 ? 13.180 2.294 -8.712 1.00 92.06 96 ALA A O 1
ATOM 799 N N . ALA A 1 97 ? 13.110 2.599 -6.479 1.00 89.19 97 ALA A N 1
ATOM 800 C CA . ALA A 1 97 ? 14.322 3.408 -6.383 1.00 89.19 97 ALA A CA 1
ATOM 801 C C . ALA A 1 97 ? 15.582 2.522 -6.366 1.00 89.19 97 ALA A C 1
ATOM 803 O O . ALA A 1 97 ? 16.460 2.664 -7.218 1.00 89.19 97 ALA A O 1
ATOM 804 N N . GLU A 1 98 ? 15.623 1.531 -5.474 1.00 85.50 98 GLU A N 1
ATOM 805 C CA . GLU A 1 98 ? 16.847 0.817 -5.084 1.00 85.50 98 GLU A CA 1
ATOM 806 C C . GLU A 1 98 ? 16.979 -0.603 -5.651 1.00 85.50 98 GLU A C 1
ATOM 808 O O . GLU A 1 98 ? 17.962 -1.286 -5.361 1.00 85.50 98 GLU A O 1
ATOM 813 N N . ALA A 1 99 ? 15.999 -1.125 -6.403 1.00 79.50 99 ALA A N 1
ATOM 814 C CA . ALA A 1 99 ? 16.149 -2.479 -6.942 1.00 79.50 99 ALA A CA 1
ATOM 815 C C . ALA A 1 99 ? 17.402 -2.588 -7.822 1.00 79.50 99 ALA A C 1
ATOM 817 O O . ALA A 1 99 ? 17.670 -1.716 -8.652 1.00 79.50 99 ALA A O 1
ATOM 818 N N . ALA A 1 100 ? 18.119 -3.698 -7.625 1.00 77.69 100 ALA A N 1
ATOM 819 C CA . ALA A 1 100 ? 19.245 -4.119 -8.445 1.00 77.69 100 ALA A CA 1
ATOM 820 C C . ALA A 1 100 ? 18.859 -4.198 -9.929 1.00 77.69 100 ALA A C 1
ATOM 822 O O . ALA A 1 100 ? 17.678 -4.319 -10.260 1.00 77.69 100 ALA A O 1
ATOM 823 N N . ASP A 1 101 ? 19.860 -4.180 -10.809 1.00 78.38 101 ASP A N 1
ATOM 824 C CA . ASP A 1 101 ? 19.670 -4.382 -12.244 1.00 78.38 101 ASP A CA 1
ATOM 825 C C . ASP A 1 101 ? 20.127 -5.800 -12.649 1.00 78.38 101 ASP A C 1
ATOM 827 O O . ASP A 1 101 ? 21.313 -6.117 -12.519 1.00 78.38 101 ASP A O 1
ATOM 831 N N . PRO A 1 102 ? 19.218 -6.698 -13.088 1.00 79.56 102 PRO A N 1
ATOM 832 C CA . PRO A 1 102 ? 17.784 -6.483 -13.295 1.00 79.56 102 PRO A CA 1
ATOM 833 C C . PRO A 1 102 ? 16.953 -6.581 -12.003 1.00 79.56 102 PRO A C 1
ATOM 835 O O . PRO A 1 102 ? 17.287 -7.365 -11.103 1.00 79.56 102 PRO A O 1
ATOM 838 N N . PRO A 1 103 ? 15.813 -5.866 -11.929 1.00 85.31 103 PRO A N 1
ATOM 839 C CA . PRO A 1 103 ? 14.935 -5.909 -10.767 1.00 85.31 103 PRO A CA 1
ATOM 840 C C . PRO A 1 103 ? 14.314 -7.299 -10.597 1.00 85.31 103 PRO A C 1
ATOM 842 O O . PRO A 1 103 ? 14.160 -8.069 -11.548 1.00 85.31 103 PRO A O 1
ATOM 845 N N . SER A 1 104 ? 13.933 -7.627 -9.360 1.00 88.94 104 SER A N 1
ATOM 846 C CA . SER A 1 104 ? 13.343 -8.927 -9.028 1.00 88.94 104 SER A CA 1
ATOM 847 C C . SER A 1 104 ? 12.044 -8.799 -8.239 1.00 88.94 104 SER A C 1
ATOM 849 O O . SER A 1 104 ? 11.926 -7.972 -7.330 1.00 88.94 104 SER A O 1
ATOM 851 N N . ALA A 1 105 ? 11.088 -9.677 -8.555 1.00 88.62 105 ALA A N 1
ATOM 852 C CA . ALA A 1 105 ? 9.842 -9.826 -7.805 1.00 88.62 105 ALA A CA 1
ATOM 853 C C . ALA A 1 105 ? 10.088 -10.299 -6.365 1.00 88.62 105 ALA A C 1
ATOM 855 O O . ALA A 1 105 ? 9.437 -9.835 -5.432 1.00 88.62 105 ALA A O 1
ATOM 856 N N . ALA A 1 106 ? 11.083 -11.170 -6.167 1.00 89.88 106 ALA A N 1
ATOM 857 C CA . ALA A 1 106 ? 11.486 -11.627 -4.840 1.00 89.88 106 ALA A CA 1
ATOM 858 C C . ALA A 1 106 ? 11.973 -10.468 -3.953 1.00 89.88 106 ALA A C 1
ATOM 860 O O . ALA A 1 106 ? 11.631 -10.424 -2.773 1.00 89.88 106 ALA A O 1
ATOM 861 N N . GLY A 1 107 ? 12.713 -9.511 -4.527 1.00 90.81 107 GLY A N 1
ATOM 862 C CA . GLY A 1 107 ? 13.167 -8.315 -3.819 1.00 90.81 107 GLY A CA 1
ATOM 863 C C . GLY A 1 107 ? 12.026 -7.377 -3.419 1.00 90.81 107 GLY A C 1
ATOM 864 O O . GLY A 1 107 ? 12.074 -6.804 -2.334 1.00 90.81 107 GLY A O 1
ATOM 865 N N . LEU A 1 108 ? 10.982 -7.253 -4.248 1.00 93.06 108 LEU A N 1
ATOM 866 C CA . LEU A 1 108 ? 9.770 -6.516 -3.868 1.00 93.06 108 LEU A CA 1
ATOM 867 C C . LEU A 1 108 ? 9.043 -7.232 -2.730 1.00 93.06 108 LEU A C 1
ATOM 869 O O . LEU A 1 108 ? 8.718 -6.618 -1.721 1.00 93.06 108 LEU A O 1
ATOM 873 N N . ALA A 1 109 ? 8.834 -8.543 -2.863 1.00 93.25 109 ALA A N 1
ATOM 874 C CA . ALA A 1 109 ? 8.146 -9.331 -1.849 1.00 93.25 109 ALA A CA 1
ATOM 875 C C . ALA A 1 109 ? 8.871 -9.299 -0.492 1.00 93.25 109 ALA A C 1
ATOM 877 O O . ALA A 1 109 ? 8.212 -9.304 0.544 1.00 93.25 109 ALA A O 1
ATOM 878 N N . ALA A 1 110 ? 10.209 -9.267 -0.491 1.00 94.50 110 ALA A N 1
ATOM 879 C CA . ALA A 1 110 ? 11.003 -9.070 0.721 1.00 94.50 110 ALA A CA 1
ATOM 880 C C . ALA A 1 110 ? 10.717 -7.706 1.359 1.00 94.50 110 ALA A C 1
ATOM 882 O O . ALA A 1 110 ? 10.233 -7.675 2.483 1.00 94.50 110 ALA A O 1
ATOM 883 N N . ARG A 1 111 ? 10.860 -6.609 0.602 1.00 95.25 111 ARG A N 1
ATOM 884 C CA . ARG A 1 111 ? 10.574 -5.256 1.107 1.00 95.25 111 ARG A CA 1
ATOM 885 C C . ARG A 1 111 ? 9.146 -5.091 1.625 1.00 95.25 111 ARG A C 1
ATOM 887 O O . ARG A 1 111 ? 8.938 -4.407 2.617 1.00 95.25 111 ARG A O 1
ATOM 894 N N . VAL A 1 112 ? 8.163 -5.721 0.980 1.00 96.31 112 VAL A N 1
ATOM 895 C CA . VAL A 1 112 ? 6.771 -5.702 1.456 1.00 96.31 112 VAL A CA 1
ATOM 896 C C . VAL A 1 112 ? 6.659 -6.394 2.808 1.00 96.31 112 VAL A C 1
ATOM 898 O O . VAL A 1 112 ? 6.058 -5.834 3.715 1.00 96.31 112 VAL A O 1
ATOM 901 N N . ARG A 1 113 ? 7.252 -7.581 2.982 1.00 96.38 113 ARG A N 1
ATOM 902 C CA . ARG A 1 113 ? 7.242 -8.265 4.285 1.00 96.38 113 ARG A CA 1
ATOM 903 C C . ARG A 1 113 ? 7.932 -7.439 5.365 1.00 96.38 113 ARG A C 1
ATOM 905 O O . ARG A 1 113 ? 7.390 -7.345 6.460 1.00 96.38 113 ARG A O 1
ATOM 912 N N . ASP A 1 114 ? 9.060 -6.817 5.039 1.00 97.19 114 ASP A N 1
ATOM 913 C CA . ASP A 1 114 ? 9.804 -5.975 5.978 1.00 97.19 114 ASP A CA 1
ATOM 914 C C . ASP A 1 114 ? 8.971 -4.753 6.402 1.00 97.19 114 ASP A C 1
ATOM 916 O O . ASP A 1 114 ? 8.842 -4.472 7.592 1.00 97.19 114 ASP A O 1
ATOM 920 N N . ALA A 1 115 ? 8.315 -4.081 5.449 1.00 97.19 115 ALA A N 1
ATOM 921 C CA . ALA A 1 115 ? 7.432 -2.950 5.733 1.00 97.19 115 ALA A CA 1
ATOM 922 C C . ALA A 1 115 ? 6.225 -3.354 6.598 1.00 97.19 115 ALA A C 1
ATOM 924 O O . ALA A 1 115 ? 5.878 -2.649 7.542 1.00 97.19 115 ALA A O 1
ATOM 925 N N . MET A 1 116 ? 5.611 -4.508 6.320 1.00 95.75 116 MET A N 1
ATOM 926 C CA . MET A 1 116 ? 4.496 -5.023 7.123 1.00 95.75 116 MET A CA 1
ATOM 927 C C . MET A 1 116 ? 4.937 -5.393 8.544 1.00 95.75 116 MET A C 1
ATOM 929 O O . MET A 1 116 ? 4.216 -5.121 9.500 1.00 95.75 116 MET A O 1
ATOM 933 N N . ALA A 1 117 ? 6.129 -5.976 8.699 1.00 96.19 117 ALA A N 1
ATOM 934 C CA . ALA A 1 117 ? 6.688 -6.311 10.007 1.00 96.19 117 ALA A CA 1
ATOM 935 C C . ALA A 1 117 ? 6.988 -5.064 10.857 1.00 96.19 117 ALA A C 1
ATOM 937 O O . ALA A 1 117 ? 6.933 -5.132 12.083 1.00 96.19 117 ALA A O 1
ATOM 938 N N . ALA A 1 118 ? 7.258 -3.921 10.221 1.00 96.19 118 ALA A N 1
ATOM 939 C CA . ALA A 1 118 ? 7.484 -2.654 10.907 1.00 96.19 118 ALA A CA 1
ATOM 940 C C . ALA A 1 118 ? 6.191 -1.974 11.403 1.00 96.19 118 ALA A C 1
ATOM 942 O O . ALA A 1 118 ? 6.269 -1.078 12.248 1.00 96.19 118 ALA A O 1
ATOM 943 N N . LEU A 1 119 ? 5.003 -2.381 10.928 1.00 94.31 119 LEU A N 1
ATOM 944 C CA . LEU A 1 119 ? 3.743 -1.690 11.239 1.00 94.31 119 LEU A CA 1
ATOM 945 C C . LEU A 1 119 ? 3.435 -1.603 12.744 1.00 94.31 119 LEU A C 1
ATOM 947 O O . LEU A 1 119 ? 3.173 -0.493 13.210 1.00 94.31 119 LEU A O 1
ATOM 951 N N . PRO A 1 120 ? 3.511 -2.691 13.541 1.00 91.50 120 PRO A N 1
ATOM 952 C CA . PRO A 1 120 ? 3.208 -2.604 14.969 1.00 91.50 120 PRO A CA 1
ATOM 953 C C . PRO A 1 120 ? 4.148 -1.648 15.711 1.00 91.50 120 PRO A C 1
ATOM 955 O O . PRO A 1 120 ? 3.693 -0.833 16.506 1.00 91.50 120 PRO A O 1
ATOM 958 N N . GLY A 1 121 ? 5.449 -1.699 15.400 1.00 91.62 121 GLY A N 1
ATOM 959 C CA . GLY A 1 121 ? 6.444 -0.804 15.995 1.00 91.62 121 GLY A CA 1
ATOM 960 C C . GLY A 1 121 ? 6.286 0.654 15.558 1.00 91.62 121 GLY A C 1
ATOM 961 O O . GLY A 1 121 ? 6.661 1.555 16.302 1.00 91.62 121 GLY A O 1
ATOM 962 N N . SER A 1 122 ? 5.688 0.901 14.388 1.00 91.38 122 SER A N 1
ATOM 963 C CA . SER A 1 122 ? 5.444 2.259 13.882 1.00 91.38 122 SER A CA 1
ATOM 964 C C . SER A 1 122 ? 4.388 3.007 14.697 1.00 91.38 122 SER A C 1
ATOM 966 O O . SER A 1 122 ? 4.488 4.219 14.855 1.00 91.38 122 SER A O 1
ATOM 968 N N . LEU A 1 123 ? 3.401 2.296 15.253 1.00 90.19 123 LEU A N 1
ATOM 969 C CA . LEU A 1 123 ? 2.349 2.888 16.091 1.00 90.19 123 LEU A CA 1
ATOM 970 C C . LEU A 1 123 ? 2.839 3.284 17.488 1.00 90.19 123 LEU A C 1
ATOM 972 O O . LEU A 1 123 ? 2.209 4.102 18.153 1.00 90.19 123 LEU A O 1
ATOM 976 N N . THR A 1 124 ? 3.947 2.699 17.936 1.00 92.56 124 THR A N 1
ATOM 977 C CA . THR A 1 124 ? 4.523 2.929 19.266 1.00 92.56 124 THR A CA 1
ATOM 978 C C . THR A 1 124 ? 5.881 3.618 19.198 1.00 92.56 124 THR A C 1
ATOM 980 O O . THR A 1 124 ? 6.610 3.604 20.186 1.00 92.56 124 THR A O 1
ATOM 983 N N . LEU A 1 125 ? 6.263 4.168 18.042 1.00 90.94 125 LEU A N 1
ATOM 984 C CA . LEU A 1 125 ? 7.573 4.775 17.833 1.00 90.94 125 LEU A CA 1
ATOM 985 C C . LEU A 1 125 ? 7.671 6.100 18.611 1.00 90.94 125 LEU A C 1
ATOM 987 O O . LEU A 1 125 ? 6.993 7.063 18.245 1.00 90.94 125 LEU A O 1
ATOM 991 N N . PRO A 1 126 ? 8.517 6.202 19.655 1.00 91.12 126 PRO A N 1
ATOM 992 C CA . PRO A 1 126 ? 8.750 7.480 20.305 1.00 91.12 126 PRO A CA 1
ATOM 993 C C . PRO A 1 126 ? 9.587 8.373 19.382 1.00 91.12 126 PRO A C 1
ATOM 995 O O . PRO A 1 126 ? 10.607 7.943 18.841 1.00 91.12 126 PRO A O 1
ATOM 998 N N . ALA A 1 127 ? 9.181 9.631 19.231 1.00 87.50 127 ALA A N 1
ATOM 999 C CA . ALA A 1 127 ? 9.951 10.639 18.517 1.00 87.50 127 ALA A CA 1
ATOM 1000 C C . ALA A 1 127 ? 10.308 11.773 19.477 1.00 87.50 127 ALA A C 1
ATOM 1002 O O . ALA A 1 127 ? 9.429 12.403 20.065 1.00 87.50 127 ALA A O 1
ATOM 1003 N N . THR A 1 128 ? 11.601 12.040 19.638 1.00 90.50 128 THR A N 1
ATOM 1004 C CA . THR A 1 128 ? 12.069 13.247 20.316 1.00 90.50 128 THR A CA 1
ATOM 1005 C C . THR A 1 128 ? 12.170 14.379 19.292 1.00 90.50 128 THR A C 1
ATOM 1007 O O . THR A 1 128 ? 12.746 14.180 18.216 1.00 90.50 128 THR A O 1
ATOM 1010 N N . PRO A 1 129 ? 11.612 15.571 19.578 1.00 84.25 129 PRO A N 1
ATOM 1011 C CA . PRO A 1 129 ? 11.814 16.734 18.727 1.00 84.25 129 PRO A CA 1
ATOM 1012 C C . PRO A 1 129 ? 13.309 16.990 18.544 1.00 84.25 129 PRO A C 1
ATOM 1014 O O . PRO A 1 129 ? 14.087 16.931 19.500 1.00 84.25 129 PRO A O 1
ATOM 1017 N N . ARG A 1 130 ? 13.726 17.275 17.309 1.00 87.56 130 ARG A N 1
ATOM 1018 C CA . ARG A 1 130 ? 15.094 17.724 17.059 1.00 87.56 130 ARG A CA 1
ATOM 1019 C C . ARG A 1 130 ? 15.259 19.076 17.746 1.00 87.56 130 ARG A C 1
ATOM 1021 O O . ARG A 1 130 ? 14.487 19.983 17.457 1.00 87.56 130 ARG A O 1
ATOM 1028 N N . ALA A 1 131 ? 16.242 19.200 18.637 1.00 82.75 131 ALA A N 1
ATOM 1029 C CA . ALA A 1 131 ? 16.583 20.490 19.219 1.00 82.75 131 ALA A CA 1
ATOM 1030 C C . ALA A 1 131 ? 16.872 21.468 18.076 1.00 82.75 131 ALA A C 1
ATOM 1032 O O . ALA A 1 131 ? 17.740 21.202 17.238 1.00 82.75 131 ALA A O 1
ATOM 1033 N N . GLU A 1 132 ? 16.117 22.562 18.013 1.00 73.31 132 GLU A N 1
ATOM 1034 C CA . GLU A 1 132 ? 16.463 23.675 17.144 1.00 73.31 132 GLU A CA 1
ATOM 1035 C C . GLU A 1 132 ? 17.839 24.151 17.602 1.00 73.31 132 GLU A C 1
ATOM 1037 O O . GLU A 1 132 ? 18.019 24.560 18.751 1.00 73.31 132 GLU A O 1
ATOM 1042 N N . ALA A 1 133 ? 18.848 24.009 16.742 1.00 63.84 133 ALA A N 1
ATOM 1043 C CA . ALA A 1 133 ? 20.130 24.635 16.996 1.00 63.84 133 ALA A CA 1
ATOM 1044 C C . ALA A 1 133 ? 19.850 26.137 17.058 1.00 63.84 133 ALA A C 1
ATOM 1046 O O . ALA A 1 133 ? 19.553 26.738 16.029 1.00 63.84 133 ALA A O 1
ATOM 1047 N N . GLY A 1 134 ? 19.843 26.693 18.273 1.00 58.25 134 GLY A N 1
ATOM 1048 C CA . GLY A 1 134 ? 19.493 28.080 18.537 1.00 58.25 134 GLY A CA 1
ATOM 1049 C C . GLY A 1 134 ? 20.233 29.011 17.585 1.00 58.25 134 GLY A C 1
ATOM 1050 O O . GLY A 1 134 ? 21.446 29.189 17.704 1.00 58.25 134 GLY A O 1
ATOM 1051 N N . GLY A 1 135 ? 19.485 29.571 16.635 1.00 54.34 135 GLY A N 1
ATOM 1052 C CA . GLY A 1 135 ? 19.928 30.681 15.812 1.00 54.34 135 GLY A CA 1
ATOM 1053 C C . GLY A 1 135 ? 20.079 31.897 16.713 1.00 54.34 135 GLY A C 1
ATOM 1054 O O . GLY A 1 135 ? 19.096 32.375 17.278 1.00 54.34 135 GLY A O 1
ATOM 1055 N N . ARG A 1 136 ? 21.328 32.323 16.895 1.00 50.66 136 ARG A N 1
ATOM 1056 C CA . ARG A 1 136 ? 21.664 33.683 17.315 1.00 50.66 136 ARG A CA 1
ATOM 1057 C C . ARG A 1 136 ? 21.585 34.607 16.113 1.00 50.66 136 ARG A C 1
ATOM 1059 O O . ARG A 1 136 ? 21.940 34.130 15.011 1.00 50.66 136 ARG A O 1
#

Sequence (136 aa):
MPICPRSWPCWRTRRRSSIRRRSWWDKTWASRARSSYRLLQVTPSMDAHGLHFCEDTLRSVLDVLHRRLDLPDDARPRLAGDMLVAAWRHALGGWAAEAADPPSAAGLAARVRDAMAALPGSLTLPATPRAEAGGR

Foldseek 3Di:
DDDDDCPDPVNVVVVVVVVVVVFVVQLVVQQVLLVVVVVCVVDVVSVVVVVVVLVVVLVVVVVVDVVPDVDDPDCVSVVLSVQLVVQLVVLSVCQSVDADVRGGPVSSVVSSVVSNVCSVVVVVPDDDDDPDPDDD

pLDDT: mean 83.73, std 15.05, range [41.94, 97.19]

Organism: NCBI:txid2650748

Radius of gyration: 21.81 Å; chains: 1; bounding box: 41×78×38 Å

Secondary structure (DSSP, 8-state):
-----TTSHHHHHHHHHHHHHHHHHHHHHHHHHHHHHHHHHH-HHHHHHHHHHHHHHHHHHHHHHHHHS---SSHHHHHHHHHHHHHHHHHHHHHHHH--SS--HHHHHHHHHHHHHHHHHHHT---PPPP-----